Protein AF-E1NTX5-F1 (afdb_monomer)

Mean predicted aligned error: 6.22 Å

pLDDT: mean 81.82, std 12.44, range [44.03, 94.38]

Nearest PDB structures (foldseek):
  2xj3-assembly1_B  TM=8.865E-01  e=1.966E-01  Enterococcus faecalis
  3r1f-assembly4_G  TM=7.986E-01  e=6.960E+00  Mycobacterium tuberculosis
  3r1f-assembly7_M  TM=7.694E-01  e=6.960E+00  Mycobacterium tuberculosis
  6vmi-assembly1_a  TM=4.307E-01  e=3.007E+00  Homo sapiens

Solvent-accessible surface area (backbone atoms only — not comparable to full-atom values): 3193 Å² total; per-residue (Å²): 133,85,77,65,63,92,62,53,73,68,55,52,52,29,57,78,65,68,71,54,94,77,82,57,71,67,59,51,52,35,50,24,67,66,69,75,48,54,70,76,78,78,53,82,91,81,133

Sequence (47 aa):
MEKEANLQRTQLNSYCNNKVKRIDLETIAKICCVLDCKVEDIMDYVR

Organism: NCBI:txid879297

InterPro domains:
  IPR001387 Cro/C1-type, helix-turn-helix domain [PF13443] (2-46)
  IPR001387 Cro/C1-type, helix-turn-helix domain [PS50943] (3-42)
  IPR010982 Lambda repressor-like, DNA-binding domain superfamily [G3DSA:1.10.260.40] (1-47)
  IPR010982 Lambda repressor-like, DNA-binding domain superfamily [SSF47413] (5-45)

Structure (mmCIF, N/CA/C/O backbone):
data_AF-E1NTX5-F1
#
_entry.id   AF-E1NTX5-F1
#
loop_
_atom_site.group_PDB
_atom_site.id
_atom_site.type_symbol
_atom_site.label_atom_id
_atom_site.label_alt_id
_atom_site.label_comp_id
_atom_site.label_asym_id
_atom_site.label_entity_id
_atom_site.label_seq_id
_atom_site.pdbx_PDB_ins_code
_atom_site.Cartn_x
_atom_site.Cartn_y
_atom_site.Cartn_z
_atom_site.occupa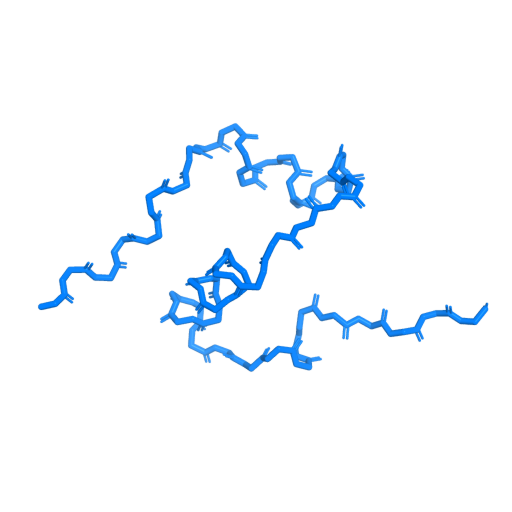ncy
_atom_site.B_iso_or_equiv
_atom_site.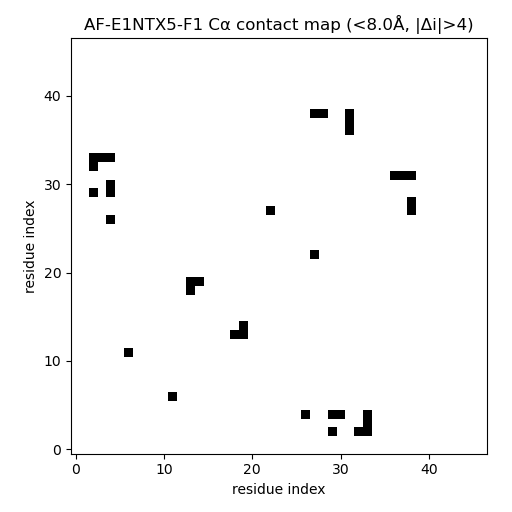auth_seq_id
_atom_site.auth_comp_id
_atom_site.auth_asym_id
_atom_site.auth_atom_id
_atom_site.pdbx_PDB_model_num
ATOM 1 N N . MET A 1 1 ? -6.049 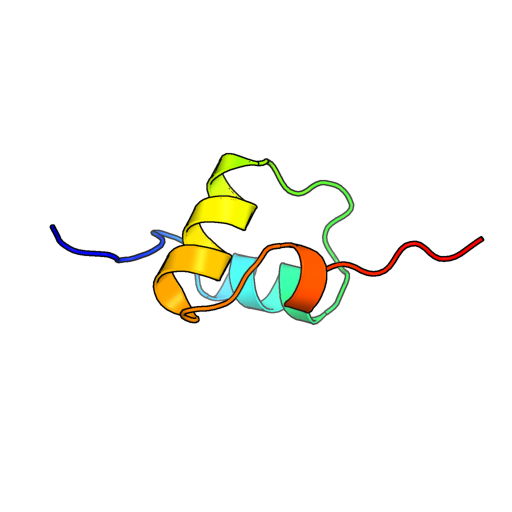5.846 18.393 1.00 44.03 1 MET A N 1
ATOM 2 C CA . MET A 1 1 ? -5.111 5.092 17.536 1.00 44.03 1 MET A CA 1
ATOM 3 C C . MET A 1 1 ? -4.906 5.918 16.283 1.00 44.03 1 MET A C 1
ATOM 5 O O . MET A 1 1 ? -5.692 5.818 15.351 1.00 44.03 1 MET A O 1
ATOM 9 N N . GLU A 1 2 ? -3.945 6.832 16.344 1.00 46.75 2 GLU A N 1
ATOM 10 C CA . GLU A 1 2 ? -3.586 7.743 15.256 1.00 46.75 2 GLU A CA 1
ATOM 11 C C . GLU A 1 2 ? -2.984 6.913 14.117 1.00 46.75 2 GLU A C 1
ATOM 13 O O . GLU A 1 2 ? -1.840 6.469 14.179 1.00 46.75 2 GLU A O 1
ATOM 18 N N . LYS A 1 3 ? -3.809 6.604 13.113 1.00 49.09 3 LYS A N 1
ATOM 19 C CA . LYS A 1 3 ? -3.414 5.881 11.901 1.00 49.09 3 LYS A CA 1
ATOM 20 C C . LYS A 1 3 ? -2.699 6.837 10.946 1.00 49.09 3 LYS A C 1
ATOM 22 O O . LYS A 1 3 ? -3.166 7.086 9.842 1.00 49.09 3 LYS A O 1
ATOM 27 N N . GLU A 1 4 ? -1.570 7.387 11.364 1.00 59.31 4 GLU A N 1
ATOM 28 C CA . GLU A 1 4 ? -0.642 7.979 10.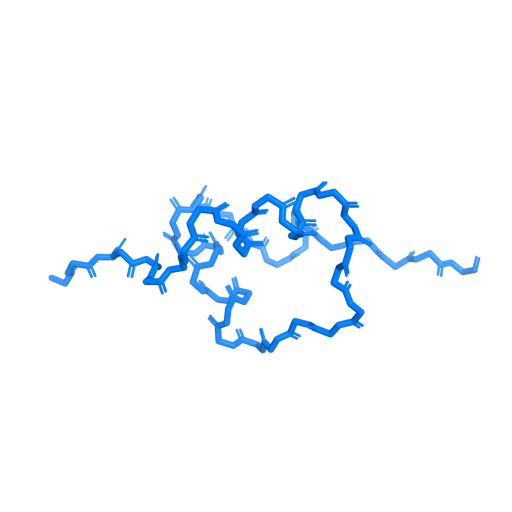413 1.00 59.31 4 GLU A CA 1
ATOM 29 C C . GLU A 1 4 ? 0.375 6.906 10.055 1.00 59.31 4 GLU A C 1
ATOM 31 O O . GLU A 1 4 ? 1.231 6.512 10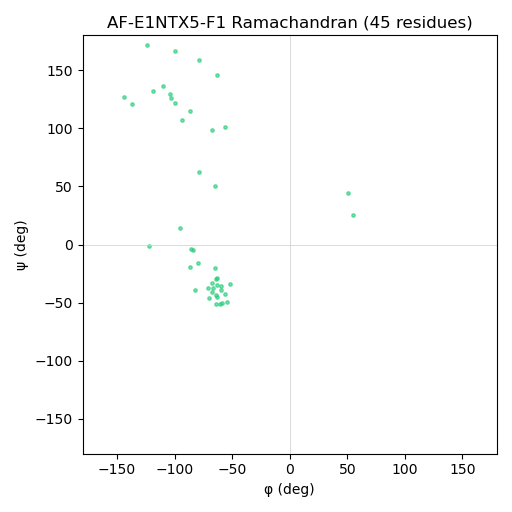.851 1.00 59.31 4 GLU A O 1
ATOM 36 N N . ALA A 1 5 ? 0.264 6.383 8.835 1.00 59.72 5 ALA A N 1
ATOM 37 C CA . ALA A 1 5 ? 1.414 5.768 8.209 1.00 59.72 5 ALA A CA 1
ATOM 38 C C . ALA A 1 5 ? 2.503 6.851 8.195 1.00 59.72 5 ALA A C 1
ATOM 40 O O . ALA A 1 5 ? 2.423 7.775 7.393 1.00 59.72 5 ALA A O 1
ATOM 41 N N . ASN A 1 6 ? 3.453 6.779 9.136 1.00 64.25 6 ASN A N 1
ATOM 42 C CA . ASN A 1 6 ? 4.608 7.673 9.308 1.00 64.25 6 ASN A CA 1
ATOM 43 C C . ASN A 1 6 ? 5.576 7.575 8.104 1.00 64.25 6 ASN A C 1
ATOM 45 O O . ASN A 1 6 ? 6.768 7.312 8.240 1.00 64.25 6 ASN A O 1
ATOM 49 N N . LEU A 1 7 ? 5.044 7.697 6.892 1.00 71.88 7 LEU A N 1
ATOM 50 C CA . LEU A 1 7 ? 5.744 7.601 5.628 1.00 71.88 7 LEU A CA 1
ATOM 51 C C . LEU A 1 7 ? 6.002 9.022 5.157 1.00 71.88 7 LEU A C 1
ATOM 53 O O . LEU A 1 7 ? 5.076 9.816 4.972 1.00 71.88 7 LEU A O 1
ATOM 57 N N . GLN A 1 8 ? 7.270 9.360 4.946 1.00 74.81 8 GLN A N 1
ATOM 58 C CA . GLN A 1 8 ? 7.595 10.669 4.397 1.00 74.81 8 GLN A CA 1
ATOM 59 C C . GLN A 1 8 ? 7.010 10.809 2.984 1.00 74.81 8 GLN A C 1
ATOM 61 O O . GLN A 1 8 ? 7.001 9.864 2.193 1.00 74.81 8 GLN A O 1
ATOM 66 N N . ARG A 1 9 ? 6.584 12.025 2.623 1.00 77.31 9 ARG A N 1
ATOM 67 C CA . ARG A 1 9 ? 6.021 12.354 1.296 1.00 77.31 9 ARG A CA 1
ATOM 68 C C . ARG A 1 9 ? 6.923 11.909 0.134 1.00 77.31 9 ARG A C 1
ATOM 70 O O . ARG A 1 9 ? 6.444 11.492 -0.915 1.00 77.31 9 ARG A O 1
ATOM 77 N N . THR A 1 10 ? 8.238 11.967 0.332 1.00 79.31 10 THR A N 1
ATOM 78 C CA . THR A 1 10 ? 9.266 11.494 -0.609 1.00 79.31 10 THR A CA 1
ATOM 79 C C . THR A 1 10 ? 9.255 9.975 -0.794 1.00 79.31 10 THR A C 1
ATOM 81 O O . THR A 1 10 ? 9.433 9.497 -1.918 1.00 79.31 10 THR A O 1
ATOM 84 N N . GLN A 1 11 ? 9.009 9.210 0.273 1.00 76.19 11 GLN A N 1
ATOM 85 C CA . GLN A 1 11 ? 8.861 7.754 0.211 1.00 76.19 11 GLN A CA 1
ATOM 86 C C . GLN A 1 11 ? 7.568 7.370 -0.501 1.00 76.19 11 GLN A C 1
ATOM 88 O O . GLN A 1 11 ? 7.623 6.570 -1.430 1.00 76.19 11 GLN A O 1
ATOM 93 N N . LEU A 1 12 ? 6.447 8.017 -0.161 1.00 80.88 12 LEU A N 1
ATOM 94 C CA . LEU A 1 12 ? 5.173 7.834 -0.868 1.00 80.88 12 LEU A CA 1
ATOM 95 C C . LEU A 1 12 ? 5.327 8.075 -2.371 1.00 80.88 12 LEU A C 1
ATOM 97 O O . LEU A 1 12 ? 4.991 7.210 -3.174 1.00 80.88 12 LEU A O 1
ATOM 101 N N . ASN A 1 13 ? 5.947 9.193 -2.759 1.00 81.75 13 ASN A N 1
ATOM 102 C CA . ASN A 1 13 ? 6.227 9.478 -4.165 1.00 81.75 13 ASN A CA 1
ATOM 103 C C . ASN A 1 13 ? 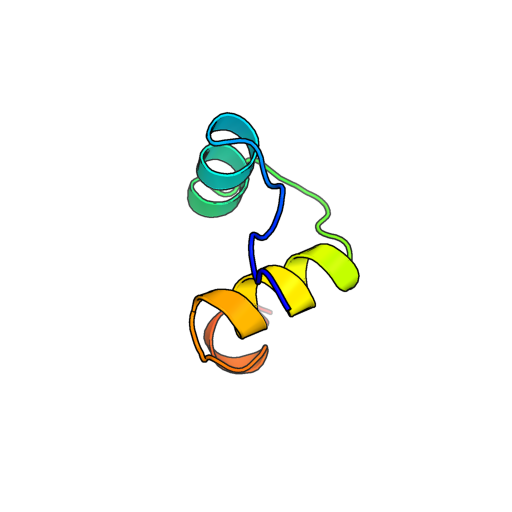7.108 8.405 -4.814 1.00 81.75 13 ASN A C 1
ATOM 105 O O . ASN A 1 13 ? 6.939 8.102 -5.991 1.00 81.75 13 AS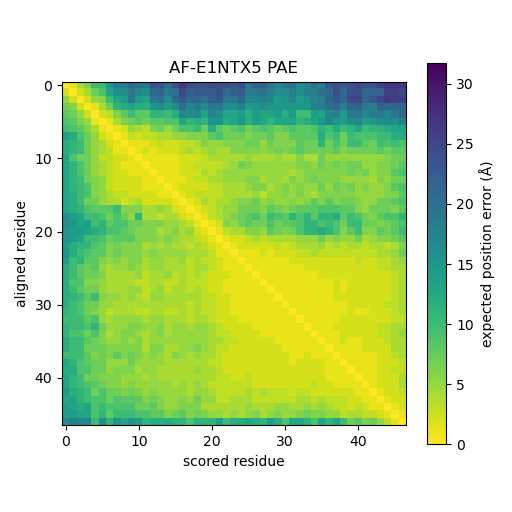N A O 1
ATOM 109 N N . SER A 1 14 ? 8.055 7.828 -4.080 1.00 81.69 14 SER A N 1
ATOM 110 C CA . SER A 1 14 ? 8.908 6.764 -4.609 1.00 81.69 14 SER A CA 1
ATOM 111 C C . SER A 1 14 ? 8.138 5.455 -4.804 1.00 81.69 14 SER A C 1
ATOM 113 O O . SER A 1 14 ? 8.370 4.787 -5.812 1.00 81.69 14 SER A O 1
ATOM 115 N N . TYR A 1 15 ? 7.203 5.119 -3.906 1.00 81.44 15 TYR A N 1
ATOM 116 C CA . TYR A 1 15 ? 6.300 3.975 -4.067 1.00 81.44 15 TYR A CA 1
ATOM 117 C C . TYR A 1 15 ? 5.385 4.168 -5.282 1.00 81.44 15 TYR A C 1
ATOM 119 O O . TYR A 1 15 ? 5.382 3.325 -6.172 1.00 81.44 15 TYR A O 1
ATOM 127 N N . CYS A 1 16 ? 4.705 5.316 -5.391 1.00 80.44 16 CYS A N 1
ATOM 128 C CA . CYS A 1 16 ? 3.786 5.601 -6.499 1.00 80.44 16 CY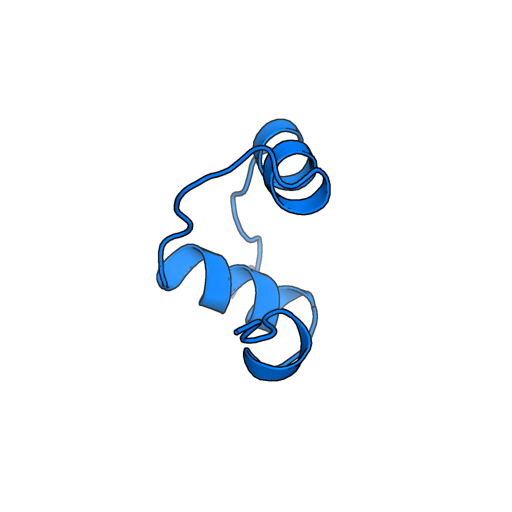S A CA 1
ATOM 129 C C . CYS A 1 16 ? 4.478 5.656 -7.870 1.00 80.44 16 CYS A C 1
ATOM 131 O O . CYS A 1 16 ? 3.856 5.367 -8.885 1.00 80.44 16 CYS A O 1
ATOM 133 N N . ASN A 1 17 ? 5.760 6.028 -7.918 1.00 84.38 17 ASN A N 1
ATOM 134 C CA . ASN A 1 17 ? 6.529 6.106 -9.163 1.00 84.38 17 ASN A CA 1
ATOM 135 C C . ASN A 1 17 ? 7.348 4.836 -9.459 1.00 84.38 17 ASN A C 1
ATOM 137 O O . ASN A 1 17 ? 8.261 4.896 -10.282 1.00 84.38 17 ASN A O 1
ATOM 141 N N . ASN A 1 18 ? 7.082 3.712 -8.780 1.00 79.19 18 ASN A N 1
ATOM 142 C CA . ASN A 1 18 ? 7.801 2.440 -8.959 1.00 79.19 18 ASN A CA 1
ATOM 143 C C . ASN A 1 18 ? 9.331 2.554 -8.794 1.00 79.19 18 ASN A C 1
ATOM 145 O O . ASN A 1 18 ? 10.099 1.762 -9.338 1.00 79.19 18 ASN A O 1
ATOM 149 N N . LYS A 1 19 ? 9.803 3.549 -8.032 1.00 78.31 19 LYS A N 1
ATOM 150 C CA . LYS A 1 19 ? 11.236 3.778 -7.778 1.00 78.31 19 LYS A CA 1
ATOM 151 C C . LYS A 1 19 ? 11.769 2.926 -6.627 1.00 78.31 19 LYS A C 1
ATOM 153 O O . LYS A 1 19 ? 12.969 2.938 -6.356 1.00 78.31 19 LYS A O 1
ATOM 158 N N . VAL A 1 20 ? 10.895 2.185 -5.949 1.00 81.12 20 VAL A N 1
ATOM 159 C CA . VAL A 1 20 ? 11.239 1.314 -4.827 1.00 81.12 20 VAL A CA 1
ATOM 160 C C . VAL A 1 20 ? 11.260 -0.142 -5.277 1.00 81.12 20 VAL A C 1
ATOM 162 O O . VAL A 1 20 ? 10.281 -0.653 -5.802 1.00 81.12 20 VAL A O 1
ATOM 165 N N . LYS A 1 21 ? 12.383 -0.826 -5.029 1.00 75.81 21 LYS A N 1
ATOM 166 C CA . LYS A 1 21 ? 12.560 -2.252 -5.360 1.00 75.81 21 LYS A CA 1
ATOM 167 C C . LYS A 1 21 ? 12.071 -3.212 -4.273 1.00 75.81 21 LYS A C 1
ATOM 169 O O . LYS A 1 21 ? 11.912 -4.396 -4.546 1.00 75.81 21 LYS A O 1
ATOM 174 N N . ARG A 1 22 ? 11.923 -2.742 -3.031 1.00 83.00 22 ARG A N 1
ATOM 175 C CA . ARG A 1 22 ? 11.501 -3.545 -1.875 1.00 83.00 22 ARG A CA 1
ATOM 176 C C . ARG A 1 22 ? 10.617 -2.706 -0.967 1.00 83.00 22 ARG A C 1
ATOM 178 O O . ARG A 1 22 ? 11.033 -1.630 -0.550 1.00 83.00 22 ARG A O 1
ATOM 185 N N . ILE A 1 23 ? 9.438 -3.221 -0.658 1.00 85.69 23 ILE A N 1
ATOM 186 C CA . ILE A 1 23 ? 8.526 -2.668 0.341 1.00 85.69 23 ILE A CA 1
ATOM 187 C C . ILE A 1 23 ? 8.356 -3.750 1.408 1.00 85.69 23 ILE A C 1
ATOM 189 O O . ILE A 1 23 ? 8.176 -4.919 1.069 1.00 85.69 23 ILE A O 1
ATOM 193 N N . ASP A 1 24 ? 8.482 -3.384 2.682 1.00 88.62 24 ASP A N 1
ATOM 194 C CA . ASP A 1 24 ? 8.237 -4.303 3.794 1.00 88.62 24 ASP A CA 1
ATOM 195 C C . ASP A 1 24 ? 6.733 -4.482 4.076 1.00 88.62 24 ASP A C 1
ATOM 197 O O . ASP A 1 24 ? 5.892 -3.657 3.709 1.00 88.62 24 ASP A O 1
ATOM 201 N N . LEU A 1 25 ? 6.387 -5.587 4.742 1.00 90.06 25 LEU A N 1
ATOM 202 C CA . LEU A 1 25 ? 4.995 -5.939 5.038 1.00 90.06 25 LEU A CA 1
ATOM 203 C C . LEU A 1 25 ? 4.311 -4.934 5.978 1.00 90.06 25 LEU A C 1
ATOM 205 O O . LEU A 1 25 ? 3.102 -4.738 5.880 1.00 90.06 25 LEU A O 1
ATOM 209 N N . GLU A 1 26 ? 5.063 -4.279 6.866 1.00 90.69 26 GLU A N 1
ATOM 210 C CA . GLU A 1 26 ? 4.519 -3.270 7.779 1.00 90.69 26 GLU A CA 1
ATOM 211 C C . GLU A 1 26 ? 4.052 -2.028 7.008 1.00 90.69 26 GLU A C 1
ATOM 213 O O . GLU A 1 26 ? 2.978 -1.487 7.270 1.00 90.69 26 GLU A O 1
ATOM 218 N N . THR A 1 27 ? 4.824 -1.604 6.011 1.00 88.50 27 THR A N 1
ATOM 219 C CA . THR A 1 27 ? 4.493 -0.503 5.106 1.00 88.50 27 THR A CA 1
ATOM 220 C C . THR A 1 27 ? 3.263 -0.835 4.270 1.00 88.50 27 THR A C 1
ATOM 222 O O . THR A 1 27 ? 2.367 -0.001 4.168 1.00 88.50 27 THR A O 1
ATOM 225 N N . ILE A 1 28 ? 3.166 -2.060 3.741 1.00 90.75 28 ILE A N 1
ATOM 226 C CA . ILE A 1 28 ? 1.962 -2.533 3.037 1.00 90.75 28 ILE A CA 1
ATOM 227 C C . ILE A 1 28 ? 0.745 -2.468 3.966 1.00 90.75 28 ILE A C 1
ATOM 229 O O . ILE A 1 28 ? -0.262 -1.862 3.613 1.00 90.75 28 ILE A O 1
ATOM 233 N N . ALA A 1 29 ? 0.848 -3.009 5.183 1.00 91.69 29 ALA A N 1
ATOM 234 C CA . ALA A 1 29 ? -0.246 -2.990 6.153 1.00 91.69 29 ALA A CA 1
ATOM 235 C C . ALA A 1 29 ? -0.682 -1.560 6.515 1.00 91.69 29 ALA A C 1
ATOM 237 O O . ALA A 1 29 ? -1.876 -1.286 6.625 1.00 91.69 29 ALA A O 1
ATOM 238 N N . LYS A 1 30 ? 0.270 -0.630 6.659 1.00 90.06 30 LYS A N 1
ATOM 239 C CA . LYS A 1 30 ? -0.004 0.795 6.891 1.00 90.06 30 LYS A CA 1
A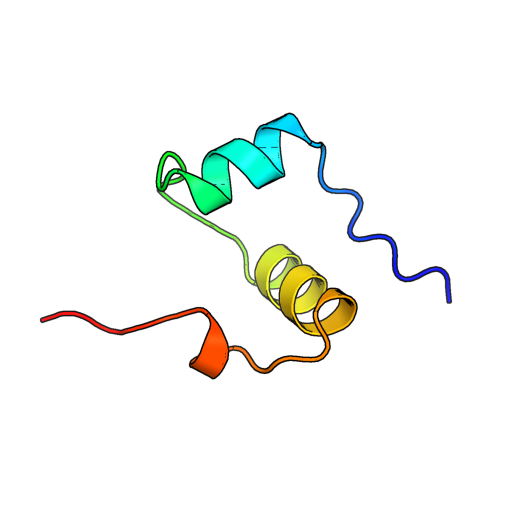TOM 240 C C . LYS A 1 30 ? -0.744 1.435 5.719 1.00 90.06 30 LYS A C 1
ATOM 242 O O . LYS A 1 30 ? -1.714 2.147 5.955 1.00 90.06 30 LYS A O 1
ATOM 247 N N . ILE A 1 31 ? -0.322 1.165 4.484 1.00 89.06 31 ILE A N 1
ATOM 248 C CA . ILE A 1 31 ? -0.991 1.660 3.273 1.00 89.06 31 ILE A CA 1
ATOM 249 C C . ILE A 1 31 ? -2.432 1.143 3.224 1.00 89.06 31 ILE A C 1
ATOM 251 O O . ILE A 1 31 ? -3.351 1.954 3.145 1.00 89.06 31 ILE A O 1
ATOM 255 N N . CYS A 1 32 ? -2.638 -0.167 3.381 1.00 92.19 32 CYS A N 1
ATOM 256 C CA . CYS A 1 32 ? -3.969 -0.780 3.422 1.00 92.19 32 CYS A CA 1
ATOM 257 C C . CYS A 1 32 ? -4.858 -0.163 4.514 1.00 92.19 32 CYS A C 1
ATOM 259 O O . CYS A 1 32 ? -6.020 0.157 4.291 1.00 92.19 32 CYS A O 1
ATOM 261 N N . CYS A 1 33 ? -4.291 0.068 5.698 1.00 92.38 33 CYS A N 1
ATOM 262 C CA . CYS A 1 33 ? -4.991 0.627 6.852 1.00 92.38 33 CYS A CA 1
ATOM 263 C C . CYS A 1 33 ? -5.421 2.094 6.669 1.00 92.38 33 CYS A C 1
ATOM 265 O O . CYS A 1 33 ? -6.443 2.495 7.232 1.00 92.38 33 CYS A O 1
ATOM 267 N N . VAL A 1 34 ? -4.631 2.885 5.934 1.00 89.94 34 VAL A N 1
ATOM 268 C CA . VAL A 1 34 ? -4.901 4.302 5.631 1.00 89.94 34 VAL A CA 1
ATOM 269 C C . VAL A 1 34 ? -5.856 4.450 4.450 1.00 89.94 34 VAL A C 1
ATOM 271 O O . VAL A 1 34 ? -6.711 5.330 4.474 1.00 89.94 34 VAL A O 1
ATOM 274 N N . LEU A 1 35 ? -5.715 3.605 3.430 1.00 89.56 35 LEU A N 1
ATOM 275 C CA . LEU A 1 35 ? -6.546 3.636 2.225 1.00 89.56 35 LEU A CA 1
ATOM 276 C C . LEU A 1 35 ? -7.855 2.847 2.365 1.00 89.56 35 LEU A C 1
ATOM 278 O O . LEU A 1 35 ? -8.660 2.876 1.442 1.00 89.56 35 LEU A O 1
ATOM 282 N N . ASP A 1 36 ? -8.056 2.164 3.496 1.00 93.31 36 ASP A N 1
ATOM 283 C CA . ASP A 1 36 ? -9.179 1.247 3.735 1.00 93.31 36 ASP A CA 1
ATOM 284 C C . ASP A 1 36 ? -9.341 0.216 2.603 1.00 93.31 36 ASP A C 1
ATOM 286 O O . ASP A 1 36 ? -10.431 -0.038 2.094 1.00 93.31 36 ASP A O 1
ATOM 290 N N . CYS A 1 37 ? -8.213 -0.356 2.179 1.00 93.50 37 CYS A N 1
ATOM 291 C CA . CYS A 1 37 ? -8.143 -1.363 1.126 1.00 93.50 37 CYS A CA 1
ATOM 292 C C . CYS A 1 37 ? -7.454 -2.637 1.617 1.00 93.50 37 CYS A C 1
ATOM 294 O O . CYS A 1 37 ? -6.896 -2.697 2.719 1.00 93.50 37 CYS A O 1
ATOM 296 N N . LYS A 1 38 ? -7.494 -3.680 0.796 1.00 94.38 38 LYS A N 1
ATOM 297 C CA . LYS A 1 38 ? -6.784 -4.931 1.030 1.00 94.38 38 LYS A CA 1
ATOM 298 C C . LYS A 1 38 ? -5.496 -4.989 0.213 1.00 94.38 38 LYS A C 1
ATOM 300 O O . LYS A 1 38 ? -5.262 -4.191 -0.690 1.00 94.38 38 LYS A O 1
ATOM 305 N N . VAL A 1 39 ? -4.633 -5.951 0.543 1.00 92.81 39 VAL A N 1
ATOM 306 C CA . VAL A 1 39 ? -3.336 -6.106 -0.136 1.00 92.81 39 VAL A CA 1
ATOM 307 C C . VAL A 1 39 ? -3.506 -6.445 -1.619 1.00 92.81 39 VAL A C 1
ATOM 309 O O . VAL A 1 39 ? -2.730 -5.967 -2.442 1.00 92.81 39 VAL A O 1
ATOM 312 N N . GLU A 1 40 ? -4.544 -7.209 -1.960 1.00 93.75 40 GLU A N 1
ATOM 313 C CA . GLU A 1 40 ? -4.897 -7.547 -3.339 1.00 93.75 40 GLU A CA 1
ATOM 314 C C . GLU A 1 40 ? -5.317 -6.337 -4.186 1.00 93.75 40 GLU A C 1
ATOM 316 O O . GLU A 1 40 ? -5.217 -6.402 -5.404 1.00 93.75 40 GLU A O 1
ATOM 321 N N . ASP A 1 41 ? -5.730 -5.223 -3.572 1.00 92.50 41 ASP A N 1
ATOM 322 C CA . ASP A 1 41 ? -6.155 -4.024 -4.305 1.00 92.50 41 ASP A CA 1
ATOM 323 C C . ASP A 1 41 ? -4.966 -3.175 -4.796 1.00 92.50 41 ASP A C 1
ATOM 325 O O . ASP A 1 41 ? -5.135 -2.289 -5.633 1.00 92.50 41 ASP A O 1
ATOM 329 N N . ILE A 1 42 ? -3.762 -3.400 -4.252 1.00 89.75 42 ILE A N 1
ATOM 330 C CA . ILE A 1 42 ? -2.566 -2.576 -4.510 1.00 89.75 42 ILE A CA 1
ATOM 331 C C . ILE A 1 42 ? -1.377 -3.365 -5.068 1.00 89.75 42 ILE A C 1
ATOM 333 O O . ILE A 1 42 ? -0.317 -2.783 -5.311 1.00 89.75 42 ILE A O 1
ATOM 337 N N . MET A 1 43 ? -1.511 -4.680 -5.235 1.00 89.38 43 MET A N 1
ATOM 338 C CA . MET A 1 43 ? -0.438 -5.547 -5.707 1.00 89.38 43 MET A CA 1
ATOM 339 C C . MET A 1 43 ? -0.958 -6.547 -6.734 1.00 89.38 43 MET A C 1
ATOM 341 O O . MET A 1 43 ? -1.775 -7.404 -6.415 1.00 89.38 43 MET A O 1
ATOM 345 N N . ASP A 1 44 ? -0.374 -6.493 -7.929 1.00 89.06 44 ASP A N 1
ATOM 346 C CA . ASP A 1 44 ? -0.619 -7.450 -9.003 1.00 89.06 44 ASP A CA 1
ATOM 347 C C . ASP A 1 44 ? 0.607 -8.333 -9.238 1.00 89.06 44 ASP A C 1
ATOM 349 O O . ASP A 1 44 ? 1.749 -7.865 -9.299 1.00 89.06 44 ASP A O 1
ATOM 353 N N . TYR A 1 45 ? 0.370 -9.632 -9.414 1.00 88.81 45 TYR A N 1
ATOM 354 C CA . TYR A 1 45 ? 1.395 -10.562 -9.873 1.00 88.81 45 TYR A CA 1
ATOM 355 C C . TYR A 1 45 ? 1.440 -10.570 -11.406 1.00 88.81 45 TYR A C 1
ATOM 357 O O . TYR A 1 45 ? 0.498 -11.018 -12.060 1.00 88.81 45 TYR A O 1
ATOM 365 N N . VAL A 1 46 ? 2.556 -10.111 -11.978 1.00 88.56 46 VAL A N 1
ATOM 366 C CA . VAL A 1 46 ? 2.821 -10.154 -13.425 1.00 88.56 46 VAL A CA 1
ATOM 367 C C . VAL A 1 46 ? 3.818 -11.278 -13.716 1.00 88.56 46 VAL A C 1
ATOM 369 O O . VAL A 1 46 ? 4.851 -11.370 -13.050 1.00 88.56 46 VAL A O 1
ATOM 372 N N . ARG A 1 47 ? 3.491 -12.143 -14.683 1.00 79.94 47 ARG A N 1
ATOM 373 C CA . ARG A 1 47 ? 4.335 -13.264 -15.128 1.00 79.94 47 ARG A CA 1
ATOM 374 C C . ARG A 1 47 ? 5.363 -12.828 -16.169 1.00 79.94 47 ARG A C 1
ATOM 376 O O . ARG A 1 47 ? 4.991 -12.023 -17.048 1.00 79.94 47 ARG A O 1
#

Secondary structure (DSSP, 8-state):
--------HHHHHHHHTT--S---HHHHHHHHHHHT--GGGT-----

Radius of gyration: 11.12 Å; Cα contacts (8 Å, |Δi|>4): 18; chains: 1; bounding box: 22×26×33 Å

Foldseek 3Di:
DPLDPPADPVRVVCVVVVVDPDDDPVSLVSVCVVVVHDSVVRDDDDD